Protein AF-A0A0D2XSQ9-F1 (afdb_monomer)

Structure (mmCIF, N/CA/C/O backbone):
data_AF-A0A0D2XSQ9-F1
#
_entry.id   AF-A0A0D2XSQ9-F1
#
loop_
_atom_site.group_PDB
_atom_site.id
_atom_site.type_symbol
_atom_site.label_atom_id
_atom_site.label_alt_id
_atom_site.label_comp_id
_atom_site.label_asym_id
_atom_site.label_entity_id
_atom_site.label_seq_id
_atom_site.pdbx_PDB_ins_code
_atom_site.Cartn_x
_atom_site.Cartn_y
_atom_site.Cartn_z
_atom_site.occupancy
_atom_site.B_iso_or_equiv
_atom_site.auth_seq_id
_atom_site.auth_comp_id
_atom_site.auth_asym_id
_atom_site.auth_atom_id
_atom_site.pdbx_PDB_model_num
ATOM 1 N N . MET A 1 1 ? 11.747 -0.611 1.852 1.00 57.81 1 MET A N 1
ATOM 2 C CA . MET A 1 1 ? 10.444 0.061 1.636 1.00 57.81 1 MET A CA 1
ATOM 3 C C . MET A 1 1 ? 9.277 -0.931 1.723 1.00 57.81 1 MET A C 1
ATOM 5 O O . MET A 1 1 ? 8.171 -0.534 2.063 1.00 57.81 1 MET A O 1
ATOM 9 N N . ASP A 1 2 ? 9.537 -2.228 1.535 1.00 74.62 2 ASP A N 1
ATOM 10 C CA . ASP A 1 2 ? 8.514 -3.286 1.469 1.00 74.62 2 ASP A CA 1
ATOM 11 C C . ASP A 1 2 ? 7.768 -3.564 2.779 1.00 74.62 2 ASP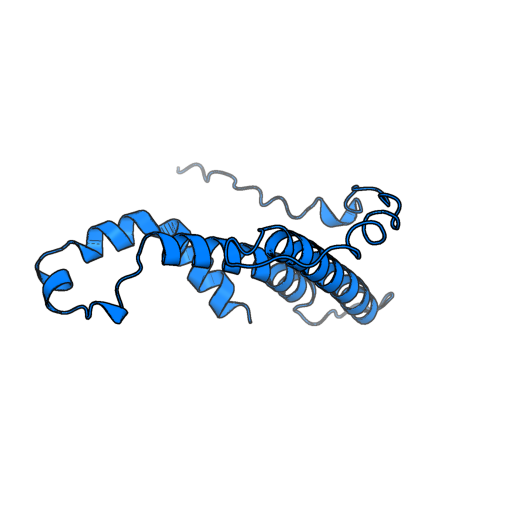 A C 1
ATOM 13 O O . ASP A 1 2 ? 6.609 -3.967 2.751 1.00 74.62 2 ASP A O 1
ATOM 17 N N . SER A 1 3 ? 8.400 -3.310 3.932 1.00 85.56 3 SER A N 1
ATOM 18 C CA . SER A 1 3 ? 7.796 -3.578 5.245 1.00 85.56 3 SER A CA 1
ATOM 19 C C . SER A 1 3 ? 6.464 -2.843 5.434 1.00 85.56 3 SER A C 1
ATOM 21 O O . SER A 1 3 ? 5.479 -3.453 5.838 1.00 85.56 3 SER A O 1
ATOM 23 N N . THR A 1 4 ? 6.389 -1.560 5.064 1.00 94.38 4 THR A N 1
ATOM 24 C CA . THR A 1 4 ? 5.173 -0.751 5.238 1.00 94.38 4 THR A CA 1
ATOM 25 C C . THR A 1 4 ? 4.035 -1.232 4.340 1.00 94.38 4 THR A C 1
ATOM 27 O O . THR A 1 4 ? 2.923 -1.424 4.824 1.00 94.38 4 THR A O 1
ATOM 30 N N . TYR A 1 5 ? 4.304 -1.494 3.056 1.00 95.56 5 TYR A N 1
ATOM 31 C CA . TYR A 1 5 ? 3.296 -2.025 2.133 1.00 95.56 5 TYR A CA 1
ATOM 32 C C . TYR A 1 5 ? 2.746 -3.376 2.613 1.00 95.56 5 TYR A C 1
ATOM 34 O O . TYR A 1 5 ? 1.529 -3.582 2.642 1.00 95.56 5 TYR A O 1
ATOM 42 N N . LEU A 1 6 ? 3.630 -4.286 3.033 1.00 96.00 6 LEU A N 1
ATOM 43 C CA . LEU A 1 6 ? 3.244 -5.611 3.519 1.00 96.00 6 LEU A CA 1
ATOM 44 C C . LEU A 1 6 ? 2.486 -5.539 4.848 1.00 96.00 6 LEU A C 1
ATOM 46 O O . LEU A 1 6 ? 1.493 -6.247 5.022 1.00 96.00 6 LEU A O 1
ATOM 50 N N . MET A 1 7 ? 2.913 -4.666 5.762 1.00 97.12 7 MET A N 1
ATOM 51 C CA . MET A 1 7 ? 2.232 -4.412 7.031 1.00 97.12 7 MET A CA 1
ATOM 52 C C . MET A 1 7 ? 0.798 -3.934 6.793 1.00 97.12 7 MET A C 1
ATOM 54 O O . MET A 1 7 ? -0.134 -4.527 7.332 1.00 97.12 7 MET A O 1
ATOM 58 N N . ILE A 1 8 ? 0.613 -2.918 5.945 1.00 97.12 8 ILE A N 1
ATOM 59 C CA . ILE A 1 8 ? -0.708 -2.361 5.623 1.00 97.12 8 ILE A CA 1
ATOM 60 C C . ILE A 1 8 ? -1.570 -3.397 4.895 1.00 97.12 8 ILE A C 1
ATOM 62 O O . ILE A 1 8 ? -2.720 -3.616 5.270 1.00 97.12 8 ILE A O 1
ATOM 66 N N . SER A 1 9 ? -1.015 -4.093 3.899 1.00 97.06 9 SER A N 1
ATOM 67 C CA . SER A 1 9 ? -1.735 -5.138 3.158 1.00 97.06 9 SER A CA 1
ATOM 68 C C . SER A 1 9 ? -2.245 -6.237 4.090 1.00 97.06 9 SER A C 1
ATOM 70 O O . SER A 1 9 ? -3.405 -6.640 4.013 1.00 97.06 9 SER A O 1
ATOM 72 N N . ARG A 1 10 ? -1.401 -6.683 5.027 1.00 97.44 10 ARG A N 1
ATOM 73 C CA . ARG A 1 10 ? -1.780 -7.675 6.035 1.00 97.44 10 ARG A CA 1
ATOM 74 C C . ARG A 1 10 ? -2.815 -7.127 7.017 1.00 97.44 10 ARG A C 1
ATOM 76 O O . ARG A 1 10 ? -3.728 -7.865 7.379 1.00 97.44 10 ARG A O 1
ATOM 83 N N . ALA A 1 11 ? -2.687 -5.870 7.438 1.00 96.75 11 ALA A N 1
ATOM 84 C CA . ALA A 1 11 ? -3.645 -5.226 8.332 1.00 96.75 11 ALA A CA 1
ATOM 85 C C . ALA A 1 11 ? -5.040 -5.129 7.696 1.00 96.75 11 ALA A C 1
ATOM 87 O O . ALA A 1 11 ? -6.020 -5.442 8.361 1.00 96.75 11 ALA A O 1
ATOM 88 N N . LEU A 1 12 ? -5.131 -4.789 6.406 1.00 97.31 12 LEU A N 1
ATOM 89 C CA . LEU A 1 12 ? -6.401 -4.728 5.672 1.00 97.31 12 LEU A CA 1
ATOM 90 C C . LEU A 1 12 ? -7.050 -6.110 5.525 1.00 97.31 12 LEU A C 1
ATOM 92 O O . LEU A 1 12 ? -8.237 -6.260 5.798 1.00 97.31 12 LEU A O 1
ATOM 96 N N . VAL A 1 13 ? -6.270 -7.146 5.188 1.00 97.94 13 VAL A N 1
ATOM 97 C CA . VAL A 1 13 ? -6.770 -8.537 5.154 1.00 97.94 13 VAL A CA 1
ATOM 98 C C . VAL A 1 13 ? -7.302 -8.970 6.524 1.00 97.94 13 VAL A C 1
ATOM 100 O O . VAL A 1 13 ? -8.288 -9.697 6.609 1.00 97.94 13 VAL A O 1
ATOM 103 N N . LYS A 1 14 ? -6.665 -8.509 7.604 1.00 97.50 14 LYS A N 1
ATOM 104 C CA . LYS A 1 14 ? -7.027 -8.834 8.989 1.00 97.50 14 LYS A CA 1
ATOM 105 C C . LYS A 1 14 ? -7.936 -7.806 9.653 1.00 97.50 14 LYS A C 1
ATOM 107 O O . LYS A 1 14 ? -8.145 -7.890 10.857 1.00 97.50 14 LYS A O 1
ATOM 112 N N . GLN A 1 15 ? -8.495 -6.855 8.909 1.00 95.81 15 GLN A N 1
ATOM 113 C CA . GLN A 1 15 ? -9.247 -5.740 9.484 1.00 95.81 15 GLN A CA 1
ATOM 114 C C . GLN A 1 15 ? -10.425 -6.217 10.344 1.00 95.81 15 GLN A C 1
ATOM 116 O O . GLN A 1 15 ? -10.662 -5.662 11.415 1.00 95.81 15 GLN A O 1
ATOM 121 N N . GLY A 1 16 ? -11.138 -7.260 9.905 1.00 94.56 16 GLY A N 1
ATOM 122 C CA . GLY A 1 16 ? -12.222 -7.875 10.678 1.00 94.56 16 GLY A CA 1
ATOM 123 C C . GLY A 1 16 ? -11.733 -8.466 12.003 1.00 94.56 16 GLY A C 1
ATOM 124 O O . GLY A 1 16 ? -12.263 -8.117 13.054 1.00 94.56 16 GLY A O 1
ATOM 125 N N . ASP A 1 17 ? -10.677 -9.284 11.953 1.00 95.75 17 ASP A N 1
ATOM 126 C CA . ASP A 1 17 ? -10.057 -9.899 13.136 1.00 95.75 17 ASP A CA 1
ATOM 127 C C . ASP A 1 17 ? -9.556 -8.835 14.126 1.00 95.75 17 ASP A C 1
ATOM 129 O O . ASP A 1 17 ? -9.792 -8.932 15.328 1.00 95.75 17 ASP A O 1
ATOM 133 N N . ILE A 1 18 ? -8.883 -7.797 13.618 1.00 93.62 18 ILE A N 1
ATOM 134 C CA . ILE A 1 18 ? -8.339 -6.697 14.424 1.00 93.62 18 ILE A CA 1
ATOM 135 C C . ILE A 1 18 ? -9.480 -5.941 15.104 1.00 93.62 18 ILE A C 1
ATOM 137 O O . ILE A 1 18 ? -9.432 -5.719 16.309 1.00 93.62 18 ILE A O 1
ATOM 141 N N . ARG A 1 19 ? -10.540 -5.591 14.368 1.00 91.44 19 ARG A N 1
ATOM 142 C CA . ARG A 1 19 ? -11.707 -4.907 14.944 1.00 91.44 19 ARG A CA 1
ATOM 143 C C . ARG A 1 19 ? -12.404 -5.754 16.007 1.00 91.44 19 ARG A C 1
ATOM 145 O O . ARG A 1 19 ? -12.772 -5.216 17.044 1.00 91.44 19 ARG A O 1
ATOM 152 N N . ALA A 1 20 ? -12.547 -7.058 15.776 1.00 91.75 20 ALA A N 1
ATOM 153 C CA . ALA A 1 20 ? -13.128 -7.977 16.752 1.00 91.75 20 ALA A CA 1
ATOM 154 C C . ALA A 1 20 ? -12.266 -8.104 18.021 1.00 91.75 20 ALA A C 1
ATOM 156 O O . ALA A 1 20 ? -12.801 -8.193 19.122 1.00 91.75 20 ALA A O 1
ATOM 157 N N . PHE A 1 21 ? -10.939 -8.075 17.885 1.00 91.44 21 PHE A N 1
ATOM 158 C CA . PHE A 1 21 ? -10.021 -8.092 19.023 1.00 91.44 21 PHE A CA 1
ATOM 159 C C . PHE A 1 21 ? -10.073 -6.793 19.842 1.00 91.44 21 PHE A C 1
ATOM 161 O O . PHE A 1 21 ? -10.056 -6.838 21.070 1.00 91.44 21 PHE A O 1
ATOM 168 N N . LEU A 1 22 ? -10.175 -5.640 19.177 1.00 88.50 22 LEU A N 1
ATOM 169 C CA . LEU A 1 22 ? -10.172 -4.326 19.828 1.00 88.50 22 LEU A CA 1
ATOM 170 C C . LEU A 1 22 ? -11.407 -4.059 20.701 1.00 88.50 22 LEU A C 1
ATOM 172 O O . LEU A 1 22 ? -11.300 -3.326 21.677 1.00 88.50 22 LEU A O 1
ATOM 176 N N . VAL A 1 23 ? -12.553 -4.671 20.386 1.00 87.44 23 VAL A N 1
ATOM 177 C CA . VAL A 1 23 ? -13.779 -4.566 21.204 1.00 87.44 23 VAL A CA 1
ATOM 178 C C . VAL A 1 23 ? -13.791 -5.522 22.402 1.00 87.44 23 VAL A C 1
ATOM 180 O O . VAL A 1 23 ? -14.774 -5.583 23.138 1.00 87.44 23 VAL A O 1
ATOM 183 N N . HIS A 1 24 ? -12.732 -6.314 22.603 1.00 89.06 24 HIS A N 1
ATOM 184 C CA . HIS A 1 24 ? -12.647 -7.191 23.764 1.00 89.06 24 HIS A CA 1
ATOM 185 C C . HIS A 1 24 ? -12.485 -6.345 25.045 1.00 89.06 24 HIS A C 1
ATOM 187 O O . HIS A 1 24 ? -11.588 -5.500 25.085 1.00 89.06 24 HIS A O 1
ATOM 193 N N . PRO A 1 25 ? -13.258 -6.590 26.125 1.00 84.19 25 PRO A N 1
ATOM 194 C CA . PRO A 1 25 ? -13.276 -5.729 27.318 1.00 84.19 25 PRO A CA 1
ATOM 195 C C . PRO A 1 25 ? -11.925 -5.575 28.021 1.00 84.19 25 PRO A C 1
ATOM 197 O O . PRO A 1 25 ? -11.699 -4.615 28.757 1.00 84.19 25 PRO A O 1
ATOM 200 N N . GLU A 1 26 ? -11.040 -6.556 27.848 1.00 84.50 26 GLU A N 1
ATOM 201 C CA . GLU A 1 26 ? -9.678 -6.501 28.375 1.00 84.50 26 GLU A CA 1
ATOM 202 C C . GLU A 1 26 ? -8.781 -5.588 27.547 1.00 84.50 26 GLU A C 1
ATOM 204 O O . GLU A 1 26 ? -7.900 -4.976 28.118 1.00 84.50 26 GLU A O 1
ATOM 209 N N . VAL A 1 27 ? -8.999 -5.468 26.237 1.00 82.31 27 VAL A N 1
ATOM 210 C CA . VAL A 1 27 ? -8.169 -4.667 25.323 1.00 82.31 27 VAL A CA 1
ATOM 211 C C . VAL A 1 27 ? -8.657 -3.221 25.281 1.00 82.31 27 VAL A C 1
ATOM 213 O O . VAL A 1 27 ? -7.850 -2.296 25.363 1.00 82.31 27 VAL A O 1
ATOM 216 N N . GLU A 1 28 ? -9.976 -3.029 25.240 1.00 78.38 28 GLU A N 1
ATOM 217 C CA . GLU A 1 28 ? -10.630 -1.716 25.180 1.00 78.38 28 GLU A CA 1
ATOM 218 C C . GLU A 1 28 ? -10.211 -0.796 26.339 1.00 78.38 28 GLU A C 1
ATOM 220 O O . GLU A 1 28 ? -10.051 0.406 26.161 1.00 78.38 28 GLU A O 1
ATOM 225 N N . LYS A 1 29 ? -9.960 -1.360 27.527 1.00 81.69 29 LYS A N 1
ATOM 226 C CA . LYS A 1 29 ? -9.577 -0.593 28.724 1.00 81.69 29 LYS A CA 1
ATOM 227 C C . LYS A 1 29 ? -8.140 -0.071 28.714 1.00 81.69 29 LYS A C 1
ATOM 229 O O . LYS A 1 29 ? -7.840 0.832 29.491 1.00 81.69 29 LYS A O 1
ATOM 234 N N . TRP A 1 30 ? -7.255 -0.647 27.901 1.00 84.25 30 TRP A N 1
ATOM 235 C CA . TRP A 1 30 ? -5.829 -0.296 27.896 1.00 84.25 30 TRP A CA 1
ATOM 236 C C . TRP A 1 30 ? -5.397 0.487 26.664 1.00 84.25 30 TRP A C 1
ATOM 238 O O . TRP A 1 30 ? -4.294 1.029 26.673 1.00 84.25 30 TRP A O 1
ATOM 248 N N . LEU A 1 31 ? -6.223 0.540 25.616 1.00 85.69 31 LEU A N 1
ATOM 249 C CA . LEU A 1 31 ? -5.852 1.201 24.374 1.00 85.69 31 LEU A CA 1
ATOM 250 C C . LEU A 1 31 ? -6.208 2.697 24.423 1.00 85.69 31 LEU A C 1
ATOM 252 O O . LEU A 1 31 ? -7.384 3.036 24.565 1.00 85.69 31 LEU A O 1
ATOM 256 N N . PRO A 1 32 ? -5.228 3.607 24.288 1.00 89.00 32 PRO A N 1
ATOM 257 C CA . PRO A 1 32 ? -5.502 5.031 24.148 1.00 89.00 32 PRO A CA 1
ATOM 258 C C . PRO A 1 32 ? -6.346 5.321 22.904 1.00 89.00 32 PRO A C 1
ATOM 260 O O . PRO A 1 32 ? -6.172 4.689 21.865 1.00 89.00 32 PRO A O 1
ATOM 263 N N . GLU A 1 33 ? -7.202 6.345 22.967 1.00 86.06 33 GLU A N 1
ATOM 264 C CA . GLU A 1 33 ? -8.046 6.725 21.821 1.00 86.06 33 GLU A CA 1
ATOM 265 C C . GLU A 1 33 ? -7.214 7.072 20.571 1.00 86.06 33 GLU A C 1
ATOM 267 O O . GLU A 1 33 ? -7.624 6.776 19.453 1.00 86.06 33 GLU A O 1
ATOM 272 N N . ALA A 1 34 ? -6.022 7.651 20.751 1.00 87.25 34 ALA A N 1
ATOM 273 C CA . ALA A 1 34 ? -5.116 7.994 19.653 1.00 87.25 34 ALA A CA 1
ATOM 274 C C . ALA A 1 34 ? -4.607 6.770 18.866 1.00 87.25 34 ALA A C 1
ATOM 276 O O . ALA A 1 34 ? -4.251 6.906 17.699 1.00 87.25 34 ALA A O 1
ATOM 277 N N . ASP A 1 35 ? -4.603 5.588 19.486 1.00 87.38 35 ASP A N 1
ATOM 278 C CA . ASP A 1 35 ? -4.158 4.337 18.867 1.00 87.38 35 ASP A CA 1
ATOM 279 C C . ASP A 1 35 ? -5.329 3.555 18.235 1.00 87.38 35 ASP A C 1
ATOM 281 O O . ASP A 1 35 ? -5.136 2.497 17.625 1.00 87.38 35 ASP A O 1
ATOM 285 N N . MET A 1 36 ? -6.561 4.066 18.353 1.00 87.56 36 MET A N 1
ATOM 286 C CA . MET A 1 36 ? -7.742 3.467 17.740 1.00 87.56 36 MET A CA 1
ATOM 287 C C . MET A 1 36 ? -7.909 3.924 16.290 1.00 87.56 36 MET A C 1
ATOM 289 O O . MET A 1 36 ? -8.297 5.057 16.021 1.00 87.56 36 MET A O 1
ATOM 293 N N . LEU A 1 37 ? -7.723 2.996 15.349 1.00 90.81 37 LEU A N 1
ATOM 294 C CA . LEU A 1 37 ? -7.999 3.233 13.930 1.00 90.81 37 LEU A CA 1
ATOM 295 C C . LEU A 1 37 ? -9.507 3.385 13.671 1.00 90.81 37 LEU A C 1
ATOM 297 O O . LEU A 1 37 ? -10.267 2.404 13.707 1.00 90.81 37 LEU A O 1
ATOM 301 N N . LYS A 1 38 ? -9.925 4.609 13.349 1.00 90.62 38 LYS A N 1
ATOM 302 C CA . LYS A 1 38 ? -11.290 4.991 12.971 1.00 90.62 38 LYS A CA 1
ATOM 303 C C . LYS A 1 38 ? -11.579 4.613 11.517 1.00 90.62 38 LYS A C 1
ATOM 305 O O . LYS A 1 38 ? -10.707 4.190 10.761 1.00 90.62 38 LYS A O 1
ATOM 310 N N . GLY A 1 39 ? -12.848 4.715 11.117 1.00 91.38 39 GLY A N 1
ATOM 311 C CA . GLY A 1 39 ? -13.298 4.331 9.773 1.00 91.38 39 GLY A CA 1
ATOM 312 C C . GLY A 1 39 ? -12.492 4.990 8.650 1.00 91.38 39 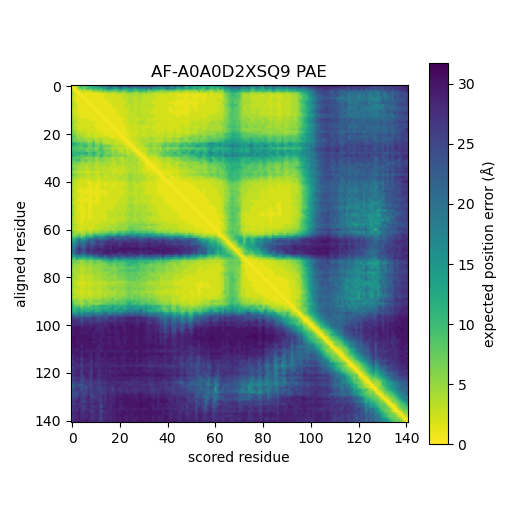GLY A C 1
ATOM 313 O O . GLY A 1 39 ? -12.112 4.302 7.703 1.00 91.38 39 GLY A O 1
ATOM 314 N N . ASP A 1 40 ? -12.187 6.277 8.803 1.00 94.12 40 ASP A N 1
ATOM 315 C CA . ASP A 1 40 ? -11.402 7.042 7.834 1.00 94.12 40 ASP A CA 1
ATOM 316 C C . ASP A 1 40 ? -9.927 6.635 7.829 1.00 94.12 40 ASP A C 1
ATOM 318 O O . ASP A 1 40 ? -9.346 6.521 6.755 1.00 94.12 40 ASP A O 1
ATOM 322 N N . ASP A 1 41 ? -9.350 6.269 8.978 1.00 94.56 41 ASP A N 1
ATOM 323 C CA . ASP A 1 41 ? -7.975 5.756 9.042 1.00 94.56 41 ASP A CA 1
ATOM 324 C C . ASP A 1 41 ? -7.832 4.455 8.243 1.00 94.56 41 ASP A C 1
ATOM 326 O O . ASP A 1 41 ? -6.871 4.265 7.501 1.00 94.56 41 ASP A O 1
ATOM 330 N N . TRP A 1 42 ? -8.826 3.563 8.318 1.00 95.81 42 TRP A N 1
ATOM 331 C CA . TRP A 1 42 ? -8.842 2.337 7.511 1.00 95.81 42 TRP A CA 1
ATOM 332 C C . TRP A 1 42 ? -8.951 2.617 6.008 1.00 95.81 42 TRP A C 1
ATOM 334 O O . TRP A 1 42 ? -8.345 1.898 5.209 1.00 95.81 42 TRP A O 1
ATOM 344 N N . ARG A 1 43 ? -9.708 3.649 5.617 1.00 95.44 43 ARG A N 1
ATOM 345 C CA . ARG A 1 43 ? -9.799 4.091 4.215 1.00 95.44 43 ARG A CA 1
ATOM 346 C C . ARG A 1 43 ? -8.472 4.683 3.750 1.00 95.44 43 ARG A C 1
ATOM 348 O O . ARG A 1 43 ? -7.962 4.265 2.715 1.00 95.44 43 ARG A O 1
ATOM 355 N N . LEU A 1 44 ? -7.865 5.546 4.562 1.00 95.00 44 LEU A N 1
ATOM 356 C CA . LEU A 1 44 ? -6.558 6.136 4.296 1.00 95.00 44 LEU A CA 1
ATOM 357 C C . LEU A 1 44 ? -5.472 5.061 4.151 1.00 95.00 44 LEU A C 1
ATOM 359 O O . LEU A 1 44 ? -4.668 5.114 3.224 1.00 95.00 44 LEU A O 1
ATOM 363 N N . LEU A 1 45 ? -5.469 4.032 5.003 1.00 96.62 45 LEU A N 1
ATOM 364 C CA . LEU A 1 45 ? -4.557 2.891 4.868 1.00 96.62 45 LEU A CA 1
ATOM 365 C C . LEU A 1 45 ? -4.747 2.146 3.537 1.00 96.62 45 LEU A C 1
ATOM 367 O O . LEU A 1 45 ? -3.761 1.745 2.913 1.00 96.62 45 LEU A O 1
ATOM 371 N N . ALA A 1 46 ? -5.987 1.980 3.069 1.00 96.19 46 ALA A N 1
ATOM 372 C CA . ALA A 1 46 ? -6.259 1.396 1.757 1.00 96.19 46 ALA A CA 1
ATOM 373 C C . ALA A 1 46 ? -5.741 2.285 0.613 1.00 96.19 46 ALA A C 1
ATOM 375 O O . ALA A 1 46 ? -5.126 1.776 -0.325 1.00 96.19 46 ALA A O 1
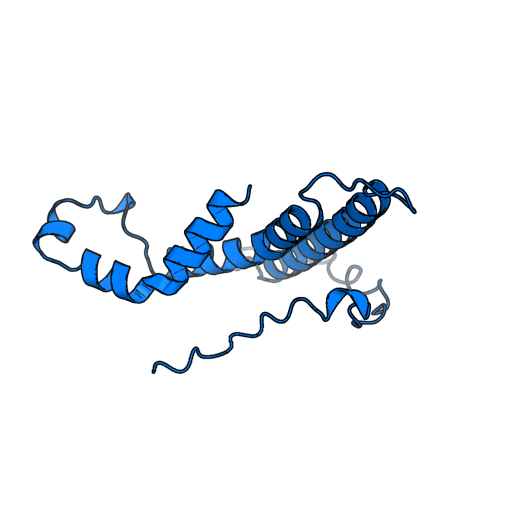ATOM 376 N N . GLU A 1 47 ? -5.905 3.603 0.709 1.00 95.12 47 GLU A N 1
ATOM 377 C CA . GLU A 1 47 ? -5.364 4.552 -0.270 1.00 95.12 47 GLU A CA 1
ATOM 378 C C . GLU A 1 47 ? -3.832 4.529 -0.309 1.00 95.12 47 GLU A C 1
ATOM 380 O O . GLU A 1 47 ? -3.241 4.408 -1.387 1.00 95.12 47 GLU A O 1
ATOM 385 N N . ILE A 1 48 ? -3.187 4.550 0.862 1.00 94.81 48 ILE A N 1
ATOM 386 C CA . ILE A 1 48 ? -1.730 4.444 0.998 1.00 94.81 48 ILE A CA 1
ATOM 387 C C . ILE A 1 48 ? -1.231 3.126 0.402 1.00 94.81 48 ILE A C 1
ATOM 389 O O . ILE A 1 48 ? -0.234 3.132 -0.324 1.00 94.81 48 ILE A O 1
ATOM 393 N N . LYS A 1 49 ? -1.923 1.998 0.635 1.00 95.25 49 LYS A N 1
ATOM 394 C CA . LYS A 1 49 ? -1.568 0.718 -0.005 1.00 95.25 49 LYS A CA 1
ATOM 395 C C . LYS A 1 49 ? -1.513 0.871 -1.522 1.00 95.25 49 LYS A C 1
ATOM 397 O O . LYS A 1 49 ? -0.547 0.421 -2.131 1.00 95.25 49 LYS A O 1
ATOM 402 N N . LEU A 1 50 ? 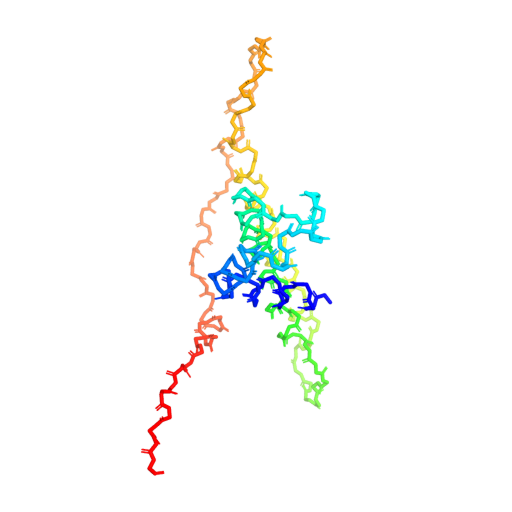-2.521 1.495 -2.125 1.00 93.88 50 LEU A N 1
ATOM 403 C CA . LEU A 1 50 ? -2.592 1.643 -3.576 1.00 93.88 50 LEU A CA 1
ATOM 404 C C . LEU A 1 50 ? -1.537 2.629 -4.127 1.00 93.88 50 LEU A C 1
ATOM 406 O O . LEU A 1 50 ? -1.102 2.489 -5.271 1.00 93.88 50 LEU A O 1
ATOM 410 N N . ILE A 1 51 ? -1.100 3.616 -3.335 1.00 94.62 51 ILE A N 1
ATOM 411 C CA . ILE A 1 51 ? 0.059 4.462 -3.679 1.00 94.62 51 ILE A CA 1
ATOM 412 C C . ILE A 1 51 ? 1.336 3.617 -3.702 1.00 94.62 51 ILE A C 1
ATOM 414 O O . ILE A 1 51 ? 2.124 3.725 -4.639 1.00 94.62 51 ILE A O 1
ATOM 418 N N . LEU A 1 52 ? 1.530 2.773 -2.687 1.00 95.50 52 LEU A N 1
ATOM 419 C CA . LEU A 1 52 ? 2.757 1.999 -2.483 1.00 95.50 52 LEU A CA 1
ATOM 420 C C . LEU A 1 52 ? 2.864 0.741 -3.358 1.00 95.50 52 LEU A C 1
ATOM 422 O O . LEU A 1 52 ? 3.970 0.255 -3.582 1.00 95.50 52 LEU A O 1
ATOM 426 N N . GLU A 1 53 ? 1.752 0.204 -3.853 1.00 94.81 53 GLU A N 1
ATOM 427 C CA . GLU A 1 53 ? 1.708 -1.040 -4.632 1.00 94.81 53 GLU A CA 1
ATOM 428 C C . GLU A 1 53 ? 2.671 -1.069 -5.835 1.00 94.81 53 GLU A C 1
ATOM 430 O O . GLU A 1 53 ? 3.483 -1.996 -5.905 1.00 94.81 53 GLU A O 1
ATOM 435 N N . PRO A 1 54 ? 2.705 -0.072 -6.742 1.00 94.94 54 PRO A N 1
ATOM 436 C CA . PRO A 1 54 ? 3.661 -0.102 -7.848 1.00 94.94 54 PRO A CA 1
ATOM 437 C C . PRO A 1 54 ? 5.118 0.033 -7.390 1.00 94.94 54 PRO A C 1
ATOM 439 O O . PRO A 1 54 ? 5.997 -0.548 -8.023 1.00 94.94 54 PRO A O 1
ATOM 442 N N . PHE A 1 55 ? 5.393 0.715 -6.271 1.00 94.00 55 PHE A N 1
ATOM 443 C CA . PHE A 1 55 ? 6.743 0.786 -5.694 1.00 94.00 55 PHE A CA 1
ATOM 444 C C . PHE A 1 55 ? 7.205 -0.574 -5.181 1.00 94.00 55 PHE A C 1
ATOM 446 O O . PHE A 1 55 ? 8.347 -0.970 -5.421 1.00 94.00 55 PHE A O 1
ATOM 453 N N . TYR A 1 56 ? 6.316 -1.300 -4.503 1.00 93.62 56 TYR A N 1
ATOM 454 C CA . TYR A 1 56 ? 6.591 -2.660 -4.054 1.00 93.62 56 TYR A CA 1
ATOM 455 C C . TYR A 1 56 ? 6.879 -3.578 -5.248 1.00 93.62 56 TYR A C 1
ATOM 457 O O . TYR A 1 56 ? 7.910 -4.249 -5.279 1.00 93.62 56 TYR A O 1
ATOM 465 N N . LEU A 1 57 ? 6.027 -3.549 -6.277 1.00 91.44 57 LEU A N 1
ATOM 466 C CA . LEU A 1 57 ? 6.213 -4.368 -7.478 1.00 91.44 57 LEU A CA 1
ATOM 467 C C . LEU A 1 57 ? 7.517 -4.030 -8.214 1.00 91.44 57 LEU A C 1
ATOM 469 O O . LEU A 1 57 ? 8.256 -4.939 -8.593 1.00 91.44 57 LEU A O 1
ATOM 473 N N . GLN A 1 58 ? 7.847 -2.744 -8.363 1.00 91.19 58 GLN A N 1
ATOM 474 C CA . GLN A 1 58 ? 9.095 -2.314 -8.996 1.00 91.19 58 GLN A CA 1
ATOM 475 C C . GLN A 1 58 ? 10.328 -2.723 -8.174 1.00 91.19 58 GLN A C 1
ATOM 477 O O . GLN A 1 58 ? 11.344 -3.130 -8.744 1.00 91.19 58 GLN A O 1
ATOM 482 N N . THR A 1 59 ? 10.238 -2.678 -6.843 1.00 89.88 59 THR A N 1
ATOM 483 C CA . THR A 1 59 ? 11.305 -3.142 -5.941 1.00 89.88 59 THR A CA 1
ATOM 484 C C . THR A 1 59 ? 11.520 -4.646 -6.089 1.00 89.88 59 THR A C 1
ATOM 486 O O . THR A 1 59 ? 12.642 -5.085 -6.330 1.00 89.88 59 THR A O 1
ATOM 489 N N . MET A 1 60 ? 10.444 -5.438 -6.055 1.00 87.88 60 MET A N 1
ATOM 490 C CA . MET A 1 60 ? 10.511 -6.894 -6.220 1.00 87.88 60 MET A CA 1
ATOM 491 C C . MET A 1 60 ? 11.023 -7.298 -7.605 1.00 87.88 60 MET A C 1
ATOM 493 O O . MET A 1 60 ? 11.770 -8.265 -7.725 1.00 87.88 60 MET A O 1
ATOM 497 N N . ARG A 1 61 ? 10.661 -6.550 -8.652 1.00 82.75 61 ARG A N 1
ATOM 498 C CA . ARG A 1 61 ? 11.146 -6.777 -10.019 1.00 82.75 61 ARG A CA 1
ATOM 499 C C . ARG A 1 61 ? 12.642 -6.503 -10.158 1.00 82.75 61 ARG A C 1
ATOM 501 O O . ARG A 1 61 ? 13.321 -7.194 -10.906 1.00 82.75 61 ARG A O 1
ATOM 508 N N . THR A 1 62 ? 13.152 -5.499 -9.449 1.00 84.38 62 THR A N 1
ATOM 509 C CA . THR A 1 62 ? 14.557 -5.076 -9.551 1.00 84.38 62 THR A CA 1
ATOM 510 C C . THR A 1 62 ? 15.462 -5.709 -8.497 1.00 84.38 62 THR A C 1
ATOM 512 O O . THR A 1 62 ? 16.669 -5.474 -8.529 1.00 84.38 62 THR A O 1
ATOM 515 N N . GLN A 1 63 ? 14.938 -6.556 -7.604 1.00 81.00 63 GLN A N 1
ATOM 516 C CA . GLN A 1 63 ? 15.733 -7.266 -6.596 1.00 81.00 63 GLN A CA 1
ATOM 517 C C . GLN A 1 63 ? 16.535 -8.444 -7.191 1.00 81.00 63 GLN A C 1
ATOM 519 O O . GLN A 1 63 ? 16.167 -9.017 -8.210 1.00 81.00 63 GLN A O 1
ATOM 524 N N . GLY A 1 64 ? 17.647 -8.824 -6.548 1.00 72.19 64 GLY A N 1
ATOM 525 C CA . GLY A 1 64 ? 18.518 -9.943 -6.963 1.00 72.19 64 GLY A CA 1
ATOM 526 C C . GLY A 1 64 ? 19.880 -9.498 -7.510 1.00 72.19 64 GLY A C 1
ATOM 527 O O . GLY A 1 64 ? 20.185 -8.309 -7.492 1.00 72.19 64 GLY A O 1
ATOM 528 N N . TRP A 1 65 ? 20.723 -10.430 -7.961 1.00 63.03 65 TRP A N 1
ATOM 529 C CA . TRP A 1 65 ? 21.960 -10.186 -8.725 1.00 63.03 65 TRP A CA 1
ATOM 530 C C . TRP A 1 65 ? 21.888 -11.075 -9.973 1.00 63.03 65 TRP A C 1
ATOM 532 O O . TRP A 1 65 ? 21.963 -12.294 -9.861 1.00 63.03 65 TRP A O 1
ATOM 542 N N . GLY A 1 66 ? 21.661 -10.491 -11.152 1.00 58.22 66 GLY A N 1
ATOM 543 C CA . GLY A 1 66 ? 21.636 -11.246 -12.408 1.00 58.22 66 GLY A CA 1
ATOM 544 C C . GLY A 1 66 ? 23.057 -11.592 -12.852 1.00 58.22 66 GLY A C 1
ATOM 545 O O . GLY A 1 66 ? 23.866 -10.687 -13.033 1.00 58.22 66 GLY A O 1
ATOM 546 N N . SER A 1 67 ? 23.353 -12.884 -13.020 1.00 56.50 67 SER A N 1
ATOM 547 C CA . SER A 1 67 ? 24.644 -13.378 -13.532 1.00 56.50 67 SER A CA 1
ATOM 548 C C . SER A 1 67 ? 24.783 -13.256 -15.056 1.00 56.50 67 SER A C 1
ATOM 550 O O . SER A 1 67 ? 25.871 -13.474 -15.582 1.00 56.50 67 SER A O 1
ATOM 552 N N . GLU A 1 68 ? 23.712 -12.929 -15.780 1.00 59.28 68 GLU A N 1
ATOM 553 C CA . GLU A 1 68 ? 23.712 -12.898 -17.243 1.00 59.28 68 GLU A CA 1
ATOM 554 C C . GLU A 1 68 ? 23.448 -11.482 -17.757 1.00 59.28 68 GLU A C 1
ATOM 556 O O . GLU A 1 68 ? 22.420 -10.860 -17.488 1.00 59.28 68 GLU A O 1
ATOM 561 N N . GLY A 1 69 ? 24.447 -10.947 -18.458 1.00 64.00 69 GLY A N 1
ATOM 562 C CA . GLY A 1 69 ? 24.421 -9.626 -19.063 1.00 64.00 69 GLY A CA 1
ATOM 563 C C . GLY A 1 69 ? 23.680 -9.624 -20.397 1.00 64.00 69 GLY A C 1
ATOM 564 O O . GLY A 1 69 ? 24.030 -10.357 -21.315 1.00 64.00 69 GLY A O 1
ATOM 565 N N . GLY A 1 70 ? 22.701 -8.729 -20.518 1.00 60.62 70 GLY A N 1
ATOM 566 C CA . GLY A 1 70 ? 22.071 -8.348 -21.782 1.00 60.62 70 GLY A CA 1
ATOM 567 C C . GLY A 1 70 ? 21.087 -7.196 -21.574 1.00 60.62 70 GLY A C 1
ATOM 568 O O . GLY A 1 70 ? 20.151 -7.327 -20.795 1.00 60.62 70 GLY A O 1
ATOM 569 N N . ASN A 1 71 ? 21.342 -6.044 -22.207 1.00 57.81 71 ASN A N 1
ATOM 570 C CA . ASN A 1 71 ? 20.612 -4.757 -22.140 1.00 57.81 71 ASN A CA 1
ATOM 571 C C . ASN A 1 71 ? 20.382 -4.120 -20.747 1.00 57.81 71 ASN A C 1
ATOM 573 O O . ASN A 1 71 ? 19.990 -2.963 -20.679 1.00 57.81 71 ASN A O 1
ATOM 577 N N . GLY A 1 72 ? 20.763 -4.799 -19.662 1.00 68.25 72 GLY A N 1
ATOM 578 C CA . GLY A 1 72 ? 21.113 -4.232 -18.357 1.00 68.25 72 GLY A CA 1
ATOM 579 C C . GLY A 1 72 ? 19.936 -3.917 -17.429 1.00 68.25 72 GLY A C 1
ATOM 580 O O . GLY A 1 72 ? 18.971 -3.267 -17.806 1.00 68.25 72 GLY A O 1
ATOM 581 N N . ARG A 1 73 ? 20.083 -4.277 -16.148 1.00 71.06 73 ARG A N 1
ATOM 582 C CA . ARG A 1 73 ? 19.170 -3.915 -15.039 1.00 71.06 73 ARG A CA 1
ATOM 583 C C . ARG A 1 73 ? 18.898 -2.412 -14.946 1.00 71.06 73 ARG A C 1
ATOM 585 O O . ARG A 1 73 ? 17.871 -1.988 -14.435 1.00 71.06 73 ARG A O 1
ATOM 592 N N . LEU A 1 74 ? 19.822 -1.605 -15.464 1.00 83.19 74 LEU A N 1
ATOM 593 C CA . LEU A 1 74 ? 19.658 -0.165 -15.579 1.00 83.19 74 LEU A CA 1
ATOM 594 C C . LEU A 1 74 ? 18.436 0.209 -16.428 1.00 83.19 74 LEU A C 1
ATOM 596 O O . LEU A 1 74 ? 17.684 1.088 -16.028 1.00 83.19 74 LEU A O 1
ATOM 600 N N . TRP A 1 75 ? 18.188 -0.482 -17.545 1.00 83.81 75 TRP A N 1
ATOM 601 C CA . TRP A 1 75 ? 16.996 -0.245 -18.363 1.00 83.81 75 TRP A CA 1
ATOM 602 C C . TRP A 1 75 ? 15.704 -0.598 -17.620 1.00 83.81 75 TRP A C 1
ATOM 604 O O . TRP A 1 75 ? 14.709 0.109 -17.759 1.00 83.81 75 TRP A O 1
ATOM 614 N N . GLU A 1 76 ? 15.715 -1.651 -16.799 1.00 84.12 76 GLU A N 1
ATOM 615 C CA . GLU A 1 76 ? 14.565 -2.027 -15.963 1.00 84.12 76 GLU A CA 1
ATOM 616 C C . GLU A 1 76 ? 14.284 -0.994 -14.870 1.00 84.12 76 GLU A C 1
ATOM 618 O O . GLU A 1 76 ? 13.125 -0.726 -14.554 1.00 84.12 76 GLU A O 1
ATOM 623 N N . VAL A 1 77 ? 15.341 -0.394 -14.316 1.00 88.56 77 VAL A N 1
ATOM 624 C CA . VAL A 1 77 ? 15.224 0.709 -13.359 1.00 88.56 77 VAL A CA 1
ATOM 625 C C . VAL A 1 77 ? 14.703 1.963 -14.054 1.00 88.56 77 VAL A C 1
ATOM 627 O O . VAL A 1 77 ? 13.746 2.547 -13.564 1.00 88.56 77 VAL A O 1
ATOM 630 N N . MET A 1 78 ? 15.272 2.362 -15.195 1.00 90.38 78 MET A N 1
ATOM 631 C CA . MET A 1 78 ? 14.855 3.573 -15.915 1.00 90.38 78 MET A CA 1
ATOM 632 C C . MET A 1 78 ? 13.389 3.501 -16.352 1.00 90.38 78 MET A C 1
ATOM 634 O O . MET A 1 78 ? 12.610 4.385 -16.005 1.00 90.38 78 MET A O 1
ATOM 638 N N . ALA A 1 79 ? 12.987 2.411 -17.012 1.00 88.62 79 ALA A N 1
ATOM 639 C CA . ALA A 1 79 ? 11.592 2.202 -17.399 1.00 88.62 79 ALA A CA 1
ATOM 640 C C . ALA A 1 79 ? 10.660 2.095 -16.178 1.00 88.62 79 ALA A C 1
ATOM 642 O O . ALA A 1 79 ? 9.519 2.547 -16.211 1.00 88.62 79 ALA A O 1
ATOM 643 N N . GLY A 1 80 ? 11.152 1.512 -15.083 1.00 91.56 80 GLY A N 1
ATOM 644 C CA . GLY A 1 80 ? 10.428 1.454 -13.820 1.00 91.56 80 GLY A CA 1
ATOM 645 C C . GLY A 1 80 ? 10.185 2.820 -13.193 1.00 91.56 80 GLY A C 1
ATOM 646 O O . GLY A 1 80 ? 9.096 3.076 -12.695 1.00 91.56 80 GLY A O 1
ATOM 647 N N . MET A 1 81 ? 11.176 3.710 -13.234 1.00 94.88 81 MET A N 1
ATOM 648 C CA . MET A 1 81 ? 11.026 5.067 -12.712 1.00 94.88 81 MET A CA 1
ATOM 649 C C . MET A 1 81 ? 10.033 5.885 -13.535 1.00 94.88 81 MET A C 1
ATOM 651 O O . MET A 1 81 ? 9.221 6.589 -12.943 1.00 94.88 81 MET A O 1
ATOM 655 N N . GLU A 1 82 ? 10.040 5.755 -14.864 1.00 94.62 82 GLU A N 1
ATOM 656 C CA . GLU A 1 82 ? 9.031 6.389 -15.729 1.00 94.62 82 GLU A CA 1
ATOM 657 C C . GLU A 1 82 ? 7.609 5.954 -15.342 1.00 94.62 82 GLU A C 1
ATOM 659 O O . GLU A 1 82 ? 6.739 6.798 -15.144 1.00 94.62 82 GLU A O 1
ATOM 664 N N . TYR A 1 83 ? 7.403 4.651 -15.133 1.00 94.06 83 TYR A N 1
ATOM 665 C CA . TYR A 1 83 ? 6.122 4.100 -14.685 1.00 94.06 83 TYR A CA 1
ATOM 666 C C . TYR A 1 83 ? 5.699 4.602 -13.293 1.00 94.06 83 TYR A C 1
ATOM 668 O O . TYR A 1 83 ? 4.541 4.958 -13.077 1.00 94.06 83 TYR A O 1
ATOM 676 N N . LEU A 1 84 ? 6.628 4.646 -12.332 1.00 96.00 84 LEU A N 1
ATOM 677 C CA . LEU A 1 84 ? 6.334 5.128 -10.979 1.00 96.00 84 LEU A CA 1
ATOM 678 C C . LEU A 1 84 ? 5.952 6.611 -10.967 1.00 96.00 84 LEU A C 1
ATOM 680 O O . LEU A 1 84 ? 5.061 7.003 -10.213 1.00 96.00 84 LEU A O 1
ATOM 684 N N . LEU A 1 85 ? 6.619 7.424 -11.787 1.00 95.62 85 LEU A N 1
ATOM 685 C CA . LEU A 1 85 ? 6.310 8.845 -11.924 1.00 95.62 85 LEU A CA 1
ATOM 686 C C . LEU A 1 85 ? 4.922 9.053 -12.531 1.00 95.62 85 LEU A C 1
ATOM 688 O O . LEU A 1 85 ? 4.135 9.800 -11.956 1.00 95.62 85 LEU A O 1
ATOM 692 N N . GLU A 1 86 ? 4.596 8.343 -13.612 1.00 94.62 86 GLU A N 1
ATOM 693 C CA . GLU A 1 86 ? 3.267 8.395 -14.235 1.00 94.62 86 GLU A CA 1
ATOM 694 C C . GLU A 1 86 ? 2.159 8.041 -13.228 1.00 94.62 86 GLU A C 1
ATOM 696 O O . GLU A 1 86 ? 1.194 8.787 -13.073 1.00 94.62 86 GLU A O 1
ATOM 701 N N . HIS A 1 87 ? 2.344 6.978 -12.436 1.00 93.56 87 HIS A N 1
ATOM 702 C CA . HIS A 1 87 ? 1.383 6.602 -11.390 1.00 93.56 87 HIS A CA 1
ATOM 703 C C . HIS A 1 87 ? 1.205 7.678 -10.310 1.00 93.56 87 HIS A C 1
ATOM 705 O O . HIS A 1 87 ? 0.089 7.902 -9.831 1.00 93.56 87 HIS A O 1
ATOM 711 N N . LEU A 1 88 ? 2.286 8.337 -9.883 1.00 93.94 88 LEU A N 1
ATOM 712 C CA . LEU A 1 88 ? 2.198 9.419 -8.898 1.00 93.94 88 LEU A CA 1
ATOM 713 C C . LEU A 1 88 ? 1.507 10.663 -9.469 1.00 93.94 88 LEU A C 1
ATOM 715 O O . LEU A 1 88 ? 0.732 11.304 -8.755 1.00 93.94 88 LEU A O 1
ATOM 719 N N . GLU A 1 89 ? 1.772 11.002 -10.729 1.00 93.50 89 GLU A N 1
ATOM 720 C CA . GLU A 1 89 ? 1.131 12.120 -11.428 1.00 93.50 89 GLU A CA 1
ATOM 721 C C . GLU A 1 89 ? -0.376 11.892 -11.578 1.00 93.50 89 GLU A C 1
ATOM 723 O O . GLU A 1 89 ? -1.165 12.766 -11.202 1.00 93.50 89 GLU A O 1
ATOM 728 N N . ASP A 1 90 ? -0.778 10.697 -12.013 1.00 91.12 90 ASP A N 1
ATOM 729 C CA . ASP A 1 90 ? -2.184 10.301 -12.104 1.00 91.12 90 ASP A CA 1
ATOM 730 C C . ASP A 1 90 ? -2.871 10.424 -10.743 1.00 91.12 90 ASP A C 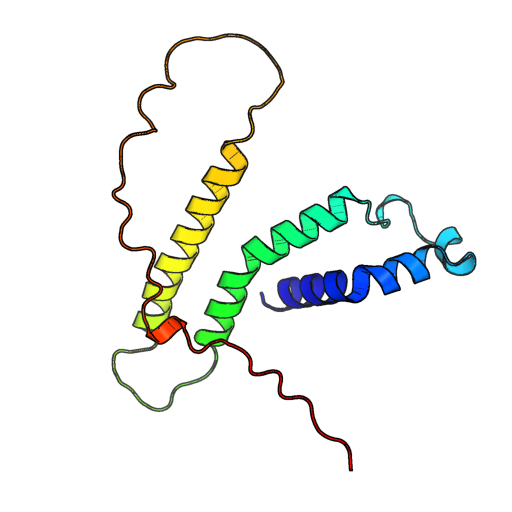1
ATOM 732 O O . ASP A 1 90 ? -3.917 11.064 -10.612 1.00 91.12 90 ASP A O 1
ATOM 736 N N . ARG A 1 91 ? -2.256 9.890 -9.683 1.00 87.69 91 ARG A N 1
ATOM 737 C CA . ARG A 1 91 ? -2.803 10.004 -8.323 1.00 87.69 91 ARG A CA 1
ATOM 738 C C . ARG A 1 91 ? -2.921 11.436 -7.838 1.00 87.69 91 ARG A C 1
ATOM 740 O O . ARG A 1 91 ? -3.926 11.778 -7.216 1.00 87.69 91 ARG A O 1
ATOM 747 N N . LYS A 1 92 ? -1.929 12.279 -8.120 1.00 88.12 92 LYS A N 1
ATOM 748 C CA . LYS A 1 92 ? -1.986 13.699 -7.769 1.00 88.12 92 LYS A CA 1
ATOM 749 C C . LYS A 1 92 ? -3.200 14.374 -8.420 1.00 88.12 92 LYS A C 1
ATOM 751 O O . LYS A 1 92 ? -3.879 15.147 -7.746 1.00 88.12 92 LYS A O 1
ATOM 756 N N . LEU A 1 93 ? -3.510 14.052 -9.678 1.00 83.38 93 LEU A N 1
ATOM 757 C CA . LEU A 1 93 ? -4.702 14.564 -10.368 1.00 83.38 93 LEU A CA 1
ATOM 758 C C . LEU A 1 93 ? -6.003 14.115 -9.688 1.00 83.38 93 LEU A C 1
ATOM 760 O O . LEU A 1 93 ? -6.904 14.933 -9.520 1.00 83.38 93 LEU A O 1
ATOM 764 N N . PHE A 1 94 ? -6.089 12.861 -9.232 1.00 76.44 94 PHE A N 1
ATOM 765 C CA . PHE A 1 94 ? -7.267 12.366 -8.507 1.00 76.44 94 PHE A CA 1
ATOM 766 C C . PHE A 1 94 ? -7.491 13.076 -7.162 1.00 76.44 94 PHE A C 1
ATOM 768 O O . PHE A 1 94 ? -8.635 13.372 -6.822 1.00 76.44 94 PHE A O 1
ATOM 775 N N . HIS A 1 95 ? -6.429 13.393 -6.414 1.00 68.19 95 HIS A N 1
ATOM 776 C CA . HIS A 1 95 ? -6.557 14.078 -5.120 1.00 68.19 95 HIS A CA 1
ATOM 777 C C . HIS A 1 95 ? -6.794 15.597 -5.245 1.00 68.19 95 HIS A C 1
ATOM 779 O O . HIS A 1 95 ? -7.434 16.174 -4.373 1.00 68.19 95 HIS A O 1
ATOM 785 N N . HIS A 1 96 ? -6.345 16.248 -6.326 1.00 60.94 96 HIS A N 1
ATOM 786 C CA . HIS A 1 96 ? -6.632 17.670 -6.591 1.00 60.94 96 HIS A CA 1
ATOM 787 C C . HIS A 1 96 ? -7.995 17.928 -7.260 1.00 60.94 96 HIS A C 1
ATOM 789 O O . HIS A 1 96 ? -8.401 19.081 -7.376 1.00 60.94 96 HIS A O 1
ATOM 795 N N . ALA A 1 97 ? -8.701 16.888 -7.712 1.00 57.66 97 ALA A N 1
ATOM 796 C CA . ALA A 1 97 ? -10.016 17.015 -8.345 1.00 57.66 97 ALA A CA 1
ATOM 797 C C . ALA A 1 97 ? -11.186 17.136 -7.346 1.00 57.66 97 ALA A C 1
ATOM 799 O O . ALA A 1 97 ? -12.325 17.332 -7.770 1.00 57.66 97 ALA A O 1
ATOM 800 N N . VAL A 1 98 ? -10.928 17.024 -6.038 1.00 48.88 98 VAL A N 1
ATOM 801 C CA . VAL A 1 98 ? -11.918 17.317 -4.993 1.00 48.88 98 VAL A CA 1
ATOM 802 C C . VAL A 1 98 ? -11.932 18.836 -4.776 1.00 48.88 98 VAL A C 1
ATOM 804 O O . VAL A 1 98 ? -10.884 19.382 -4.424 1.00 48.88 98 VAL A O 1
ATOM 807 N N . PRO A 1 99 ? -13.057 19.541 -5.005 1.00 48.75 99 PRO A N 1
ATOM 808 C CA . PRO A 1 99 ? -13.134 20.963 -4.716 1.00 48.75 99 PRO A CA 1
ATOM 809 C C . PRO A 1 99 ? -12.991 21.166 -3.209 1.00 48.75 99 PRO A C 1
ATOM 811 O O . PRO A 1 99 ? -13.646 20.495 -2.412 1.00 48.75 99 PRO A O 1
ATOM 814 N N . ASP A 1 100 ? -12.127 22.097 -2.831 1.00 47.03 100 ASP A N 1
ATOM 815 C CA . ASP A 1 100 ? -12.110 22.666 -1.494 1.00 47.03 100 ASP A CA 1
ATOM 816 C C . ASP A 1 100 ? -13.426 23.435 -1.305 1.00 47.03 100 ASP A C 1
ATOM 818 O O . ASP A 1 100 ? -13.592 24.554 -1.791 1.00 47.03 100 ASP A O 1
ATOM 822 N N . GLU A 1 101 ? -14.415 22.804 -0.672 1.00 50.28 101 GLU A N 1
ATOM 823 C CA . GLU A 1 101 ? -15.677 23.441 -0.290 1.00 50.28 101 GLU A CA 1
ATOM 824 C C . GLU A 1 101 ? -15.427 24.386 0.905 1.00 50.28 101 GLU A C 1
ATOM 826 O O . GLU A 1 101 ? -15.956 24.185 1.999 1.00 50.28 101 GLU A O 1
ATOM 831 N N . ALA A 1 102 ? -14.581 25.405 0.732 1.00 48.25 102 ALA A N 1
ATOM 832 C CA . ALA A 1 102 ? -14.325 26.425 1.743 1.00 48.25 102 ALA A CA 1
ATOM 833 C C . ALA A 1 102 ? -13.823 27.747 1.131 1.00 48.25 102 ALA A C 1
ATOM 835 O O . ALA A 1 102 ? -12.681 28.151 1.302 1.00 48.25 102 ALA A O 1
ATOM 836 N N . GLY A 1 103 ? -14.753 28.494 0.531 1.00 39.22 103 GLY A N 1
ATOM 837 C CA . GLY A 1 103 ? -14.747 29.955 0.639 1.00 39.22 103 GLY A CA 1
ATOM 838 C C . GLY A 1 103 ? -14.180 30.753 -0.537 1.00 39.22 103 GLY A C 1
ATOM 839 O O . GLY A 1 103 ? -12.980 30.829 -0.743 1.00 39.22 103 GLY A O 1
ATOM 840 N N . GLY A 1 104 ? -15.080 31.509 -1.176 1.00 37.97 104 GLY A N 1
ATOM 841 C CA . GLY A 1 104 ? -14.775 32.847 -1.690 1.00 37.97 104 GLY A CA 1
ATOM 842 C C . GLY A 1 104 ? -14.185 32.918 -3.096 1.00 37.97 104 GLY A C 1
ATOM 843 O O . GLY A 1 104 ? -13.004 32.696 -3.297 1.00 37.97 104 GLY A O 1
ATOM 844 N N . GLN A 1 105 ? -15.059 33.288 -4.037 1.00 44.72 105 GLN A N 1
ATOM 845 C CA . GLN A 1 105 ? -14.810 33.961 -5.318 1.00 44.72 105 GLN A CA 1
ATOM 846 C C . GLN A 1 105 ? -13.356 34.385 -5.587 1.00 44.72 105 GLN A C 1
ATOM 848 O O . GLN A 1 105 ? -12.825 35.212 -4.861 1.00 44.72 105 GLN A O 1
ATOM 853 N N . ASP A 1 106 ? -12.797 33.924 -6.709 1.00 36.12 106 ASP A N 1
ATOM 854 C CA . ASP A 1 106 ? -12.368 34.839 -7.768 1.00 36.12 106 ASP A CA 1
ATOM 855 C C . ASP A 1 106 ? -12.266 34.116 -9.118 1.00 36.12 106 ASP A C 1
ATOM 857 O O . ASP A 1 106 ? -11.701 33.035 -9.281 1.00 36.12 106 ASP A O 1
ATOM 861 N N . THR A 1 107 ? -12.921 34.724 -10.097 1.00 50.72 107 THR A N 1
ATOM 862 C CA . THR A 1 107 ? -13.070 34.277 -11.478 1.00 50.72 107 THR A CA 1
ATOM 863 C C . THR A 1 107 ? -11.748 34.314 -12.248 1.00 50.72 107 THR A C 1
ATOM 865 O O . THR A 1 107 ? -10.996 35.276 -12.116 1.00 50.72 107 THR A O 1
ATOM 868 N N . ASN A 1 108 ? -11.600 33.369 -13.190 1.00 43.44 108 ASN A N 1
ATOM 869 C CA . ASN A 1 108 ? -10.876 33.520 -14.468 1.00 43.44 108 ASN A CA 1
ATOM 870 C C . ASN A 1 108 ? -9.500 32.838 -14.659 1.00 43.44 108 ASN A C 1
ATOM 872 O O . ASN A 1 108 ? -8.604 33.456 -15.224 1.00 43.44 108 ASN A O 1
ATOM 876 N N . SER A 1 109 ? -9.355 31.545 -14.319 1.00 45.16 109 SER A N 1
ATOM 877 C CA . SER A 1 109 ? -8.197 30.739 -14.791 1.00 45.16 109 SER A CA 1
ATOM 878 C C . SER A 1 109 ? -8.496 29.272 -15.159 1.00 45.16 109 SER A C 1
ATOM 880 O O . SER A 1 109 ? -7.592 28.528 -15.526 1.00 45.16 109 SER A O 1
ATOM 882 N N . GLN A 1 110 ? -9.751 28.811 -15.097 1.00 44.72 110 GLN A N 1
ATOM 883 C CA . GLN A 1 110 ? -10.063 27.370 -15.136 1.00 44.72 110 GLN A CA 1
ATOM 884 C C . GLN A 1 110 ? -10.219 26.761 -16.549 1.00 44.72 110 GLN A C 1
ATOM 886 O O . GLN A 1 110 ? -10.589 25.599 -16.683 1.00 44.72 110 GLN A O 1
ATOM 891 N N . ALA A 1 111 ? -9.925 27.500 -17.624 1.00 38.59 111 ALA A N 1
ATOM 892 C CA . ALA A 1 111 ? -10.211 27.039 -18.989 1.00 38.59 111 ALA A CA 1
ATOM 893 C C . ALA A 1 111 ? -9.037 26.371 -19.739 1.00 38.59 111 ALA A C 1
AT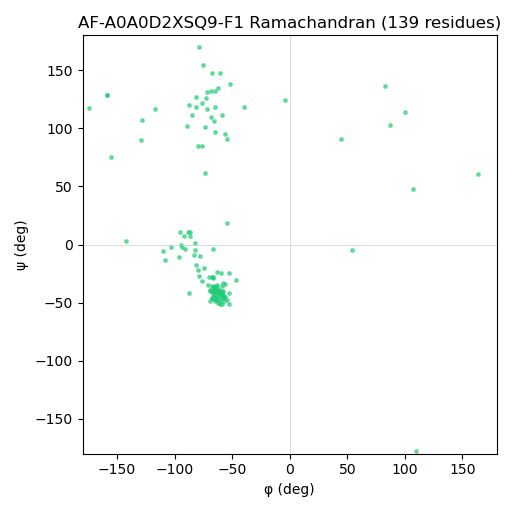OM 895 O O . ALA A 1 111 ? -9.280 25.764 -20.781 1.00 38.59 111 ALA A O 1
ATOM 896 N N . GLU A 1 112 ? -7.790 26.424 -19.250 1.00 41.94 112 GLU A N 1
ATOM 897 C CA . GLU A 1 112 ? -6.625 26.020 -20.072 1.00 41.94 112 GLU A CA 1
ATOM 898 C C . GLU A 1 112 ? -5.902 24.723 -19.671 1.00 41.94 112 GLU A C 1
ATOM 900 O O . GLU A 1 112 ? -5.063 24.245 -20.429 1.00 41.94 112 GLU A O 1
ATOM 905 N N . LEU A 1 113 ? -6.256 24.061 -18.564 1.00 42.94 113 LEU A N 1
ATOM 906 C CA . LEU A 1 113 ? -5.585 22.809 -18.156 1.00 42.94 113 LEU A CA 1
ATOM 907 C C . LEU A 1 113 ? -6.234 21.519 -18.691 1.00 42.94 113 LEU A C 1
ATOM 909 O O . LEU A 1 113 ? -5.684 20.436 -18.518 1.00 42.94 113 LEU A O 1
ATOM 913 N N . ALA A 1 114 ? -7.367 21.612 -19.394 1.00 41.88 114 ALA A N 1
ATOM 914 C CA . ALA A 1 114 ? -8.101 20.446 -19.905 1.00 41.88 114 ALA A CA 1
ATOM 915 C C . ALA A 1 114 ? -7.707 20.013 -21.334 1.00 41.88 114 ALA A C 1
ATOM 917 O O . ALA A 1 114 ? -8.361 19.150 -21.923 1.00 41.88 114 ALA A O 1
ATOM 918 N N . ARG A 1 115 ? -6.659 20.598 -21.931 1.00 54.38 115 ARG A N 1
ATOM 919 C CA . ARG A 1 115 ? -6.217 20.258 -23.294 1.00 54.38 115 ARG A CA 1
ATOM 920 C C . ARG A 1 115 ? -4.725 19.958 -23.338 1.00 54.38 115 ARG A C 1
ATOM 922 O O . ARG A 1 115 ? -3.931 20.841 -23.632 1.00 54.38 115 ARG A O 1
ATOM 929 N N . GLY A 1 116 ? -4.347 18.693 -23.145 1.00 44.56 116 GLY A N 1
ATOM 930 C CA . GLY A 1 116 ? -3.011 18.287 -23.578 1.00 44.56 116 GLY A CA 1
ATOM 931 C C . GLY A 1 116 ? -2.430 16.989 -23.042 1.00 44.56 116 GLY A C 1
ATOM 932 O O . GLY A 1 116 ? -1.323 17.023 -22.521 1.00 44.56 116 GLY A O 1
ATOM 933 N N . ARG A 1 117 ? -3.057 15.833 -23.289 1.00 46.94 117 ARG A N 1
ATOM 934 C CA . ARG A 1 117 ? -2.268 14.659 -23.704 1.00 46.94 117 ARG A CA 1
ATOM 935 C C . ARG A 1 117 ? -3.143 13.637 -24.432 1.00 46.94 117 ARG A C 1
ATOM 937 O O . ARG A 1 117 ? -4.198 13.287 -23.912 1.00 46.94 117 ARG A O 1
ATOM 944 N N . PRO A 1 11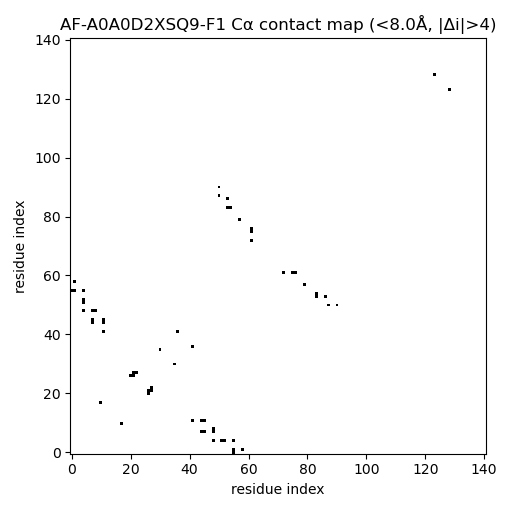8 ? -2.757 13.170 -25.633 1.00 44.28 118 PRO A N 1
ATOM 945 C CA . PRO A 1 118 ? -3.438 12.043 -26.252 1.00 44.28 118 PRO A CA 1
ATOM 946 C C . PRO A 1 118 ? -3.267 10.804 -25.367 1.00 44.28 118 PRO A C 1
ATOM 948 O O . PRO A 1 118 ? -2.156 10.539 -24.903 1.00 44.28 118 PRO A O 1
ATOM 951 N N . ASP A 1 119 ? -4.368 10.075 -25.162 1.00 53.06 119 ASP A N 1
ATOM 952 C CA . ASP A 1 119 ? -4.432 8.749 -24.537 1.00 53.06 119 ASP A CA 1
ATOM 953 C C . ASP A 1 119 ? -3.482 7.810 -25.295 1.00 53.06 119 ASP A C 1
ATOM 955 O O . ASP A 1 119 ? -3.811 7.247 -26.343 1.00 53.06 119 ASP A O 1
ATOM 959 N N . ARG A 1 120 ? -2.229 7.735 -24.836 1.00 54.56 120 ARG A N 1
ATOM 960 C CA . ARG A 1 120 ? -1.226 6.841 -25.403 1.00 54.56 120 ARG A CA 1
ATOM 961 C C . ARG A 1 120 ? -1.500 5.460 -24.841 1.00 54.56 120 ARG A C 1
ATOM 963 O O . ARG A 1 120 ? -0.873 5.063 -23.876 1.00 54.56 120 ARG A O 1
ATOM 970 N N . ASN A 1 121 ? -2.420 4.753 -25.494 1.00 48.56 121 ASN A N 1
ATOM 971 C CA . ASN A 1 121 ? -2.581 3.306 -25.413 1.00 48.56 121 ASN A CA 1
ATOM 972 C C . ASN A 1 121 ? -2.494 2.757 -23.977 1.00 48.56 121 ASN A C 1
ATOM 974 O O . ASN A 1 121 ? -1.445 2.293 -23.539 1.00 48.56 121 ASN A O 1
ATOM 978 N N . ARG A 1 122 ? -3.647 2.666 -23.305 1.00 51.94 122 ARG A N 1
ATOM 979 C CA . ARG A 1 122 ? -3.902 1.870 -22.082 1.00 51.94 122 ARG A CA 1
ATOM 980 C C . ARG A 1 122 ? -3.547 0.369 -22.168 1.00 51.94 122 ARG A C 1
ATOM 982 O O . ARG A 1 122 ? -4.038 -0.439 -21.382 1.00 51.94 122 ARG A O 1
ATOM 989 N N . GLN A 1 123 ? -2.730 -0.058 -23.123 1.00 51.91 123 GLN A N 1
ATOM 990 C CA . GLN A 1 123 ? -2.199 -1.409 -23.167 1.00 51.91 123 GLN A CA 1
ATOM 991 C C . GLN A 1 123 ? -0.897 -1.465 -22.381 1.00 51.91 123 GLN A C 1
ATOM 993 O O . GLN A 1 123 ? 0.166 -1.105 -22.881 1.00 51.91 123 GLN A O 1
ATOM 998 N N . LEU A 1 124 ? -1.002 -2.006 -21.162 1.00 51.28 124 LEU A N 1
ATOM 999 C CA . LEU A 1 124 ? 0.108 -2.665 -20.480 1.00 51.28 124 LEU A CA 1
ATOM 1000 C C . LEU A 1 124 ? 0.897 -3.479 -21.523 1.00 51.28 124 LEU A C 1
ATOM 1002 O O . LEU A 1 124 ? 0.313 -4.373 -22.153 1.00 51.28 124 LEU A O 1
ATOM 1006 N N . PRO A 1 125 ? 2.190 -3.176 -21.753 1.00 50.62 125 PRO A N 1
ATOM 1007 C CA . PRO A 1 125 ? 3.017 -3.958 -22.660 1.00 50.62 125 PRO A CA 1
ATOM 1008 C C . PRO A 1 125 ? 2.924 -5.433 -22.266 1.00 50.62 125 PRO A C 1
ATOM 1010 O O . PRO A 1 125 ? 2.961 -5.734 -21.077 1.00 50.62 125 PRO A O 1
ATOM 1013 N N . ALA A 1 126 ? 2.808 -6.350 -23.234 1.00 51.62 126 ALA A N 1
ATOM 1014 C CA . ALA A 1 126 ? 2.507 -7.769 -22.987 1.00 51.62 126 ALA A CA 1
ATOM 1015 C C . ALA A 1 126 ? 3.349 -8.416 -21.860 1.00 51.62 126 ALA A C 1
ATOM 1017 O O . ALA A 1 126 ? 2.840 -9.238 -21.113 1.00 51.62 126 ALA A O 1
ATOM 1018 N N . ARG A 1 127 ? 4.589 -7.950 -21.660 1.00 56.16 127 ARG A N 1
ATOM 1019 C CA . ARG A 1 127 ? 5.523 -8.335 -20.581 1.00 56.16 127 ARG A CA 1
ATOM 1020 C C . ARG A 1 127 ? 5.136 -7.935 -19.142 1.00 56.16 127 ARG A C 1
ATOM 1022 O O . ARG A 1 127 ? 5.895 -8.213 -18.216 1.00 56.16 127 ARG A O 1
ATOM 1029 N N . PHE A 1 128 ? 4.038 -7.208 -18.954 1.00 50.19 128 PHE A N 1
ATOM 1030 C CA . PHE A 1 128 ? 3.463 -6.862 -17.647 1.00 50.19 128 PHE A CA 1
ATOM 1031 C C . PHE A 1 128 ? 2.234 -7.718 -17.304 1.00 50.19 128 PHE A C 1
ATOM 1033 O O . PHE A 1 128 ? 1.671 -7.559 -16.225 1.00 50.19 128 PHE A O 1
ATOM 1040 N N 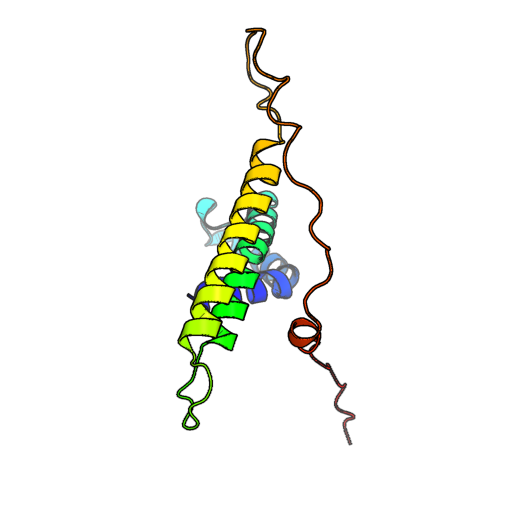. ARG A 1 129 ? 1.800 -8.611 -18.206 1.00 53.00 129 ARG A N 1
ATOM 1041 C CA . ARG A 1 129 ? 0.579 -9.409 -18.032 1.00 53.00 129 ARG A CA 1
ATOM 1042 C C . ARG A 1 129 ? 0.787 -10.651 -17.146 1.00 53.00 129 ARG A C 1
ATOM 1044 O O . ARG A 1 129 ? -0.176 -11.154 -16.588 1.00 53.00 129 ARG A O 1
ATOM 1051 N N . ASP A 1 130 ? 2.032 -11.081 -16.945 1.00 50.81 130 ASP A N 1
ATOM 1052 C CA . ASP A 1 130 ? 2.366 -12.367 -16.309 1.00 50.81 130 ASP A CA 1
ATOM 1053 C C . ASP A 1 130 ? 2.488 -12.318 -14.769 1.00 50.81 130 ASP A C 1
ATOM 1055 O O . ASP A 1 130 ? 2.962 -13.269 -14.154 1.00 50.81 130 ASP A O 1
ATOM 1059 N N . CYS A 1 131 ? 2.082 -11.224 -14.109 1.00 50.38 131 CYS A N 1
ATOM 1060 C CA . CYS A 1 131 ? 2.059 -11.147 -12.638 1.00 50.38 131 CYS A CA 1
ATOM 1061 C C . CYS A 1 131 ? 0.757 -11.684 -12.012 1.00 50.38 131 CYS A C 1
ATOM 1063 O O . CYS A 1 131 ? 0.529 -11.497 -10.814 1.00 50.38 131 CYS A O 1
ATOM 1065 N N . GLU A 1 132 ? -0.097 -12.351 -12.792 1.00 46.09 132 GLU A N 1
ATOM 1066 C CA . GLU A 1 132 ? -1.272 -13.039 -12.266 1.00 46.09 132 GLU A CA 1
ATOM 1067 C C . GLU A 1 132 ? -0.803 -14.205 -11.384 1.00 46.09 132 GLU A C 1
ATOM 1069 O O . GLU A 1 132 ? -0.232 -15.193 -11.838 1.00 46.09 132 GLU A O 1
ATOM 1074 N N . THR A 1 133 ? -0.947 -14.036 -10.070 1.00 51.75 133 THR A N 1
ATOM 1075 C CA . THR A 1 133 ? -0.587 -15.070 -9.103 1.00 51.75 133 THR A CA 1
ATOM 1076 C C . THR A 1 133 ? -1.649 -16.159 -9.187 1.00 51.75 133 THR A C 1
ATOM 1078 O O . THR A 1 133 ? -2.737 -15.995 -8.636 1.00 51.75 133 THR A O 1
ATOM 1081 N N . ASP A 1 134 ? -1.339 -17.262 -9.869 1.00 43.25 134 ASP A N 1
ATOM 1082 C CA . ASP A 1 134 ? -2.122 -18.497 -9.817 1.00 43.25 134 ASP A CA 1
ATOM 1083 C C . ASP A 1 134 ? -2.232 -18.969 -8.358 1.00 43.25 134 ASP A C 1
ATOM 1085 O O . ASP A 1 134 ? -1.362 -19.659 -7.815 1.00 43.25 134 ASP A O 1
ATOM 1089 N N . ILE A 1 135 ? -3.327 -18.604 -7.687 1.00 47.28 135 ILE A N 1
ATOM 1090 C CA . ILE A 1 135 ? -3.734 -19.253 -6.443 1.00 47.28 135 ILE A CA 1
ATOM 1091 C C . ILE A 1 135 ? -4.343 -20.598 -6.836 1.00 47.28 135 ILE A C 1
ATOM 1093 O O . ILE A 1 135 ? -5.555 -20.751 -6.982 1.00 47.28 135 ILE A O 1
ATOM 1097 N N . HIS A 1 136 ? -3.488 -21.603 -7.014 1.00 45.34 136 HIS A N 1
ATOM 1098 C CA . HIS A 1 136 ? -3.949 -22.981 -7.092 1.00 45.34 136 HIS A CA 1
ATOM 1099 C C . HIS A 1 136 ? -4.381 -23.473 -5.699 1.00 45.34 136 HIS A C 1
ATOM 1101 O O . HIS A 1 136 ? -3.580 -23.441 -4.758 1.00 45.34 136 HIS A O 1
ATOM 1107 N N . PRO A 1 137 ? -5.612 -23.995 -5.533 1.00 46.72 137 PRO A N 1
ATOM 1108 C CA . PRO A 1 137 ? -6.005 -24.638 -4.290 1.00 46.72 137 PRO A CA 1
ATOM 1109 C C . PRO A 1 137 ? -5.278 -25.984 -4.173 1.00 46.72 137 PRO A C 1
ATOM 1111 O O . PRO A 1 137 ? -5.488 -26.901 -4.969 1.00 46.72 137 PRO A O 1
ATOM 1114 N N . ARG A 1 138 ? -4.419 -26.122 -3.155 1.0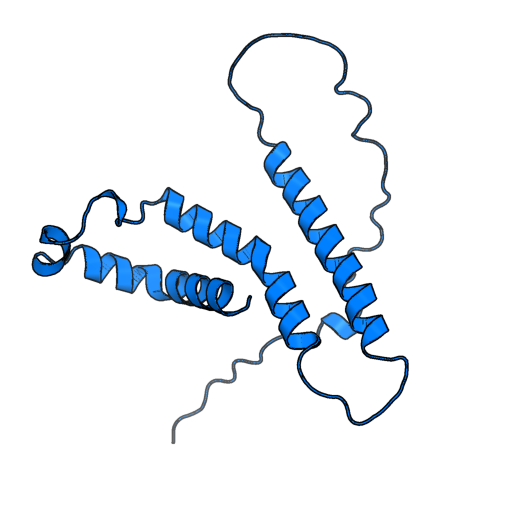0 41.62 138 ARG A N 1
ATOM 1115 C CA . ARG A 1 138 ? -3.848 -27.416 -2.757 1.00 41.62 138 ARG A CA 1
ATOM 1116 C C . ARG A 1 138 ? -4.991 -28.368 -2.386 1.00 41.62 138 ARG A C 1
ATOM 1118 O O . ARG A 1 138 ? -5.640 -28.188 -1.360 1.00 41.62 138 ARG A O 1
ATOM 1125 N N . LYS A 1 139 ? -5.216 -29.403 -3.202 1.00 44.78 139 LYS A N 1
ATOM 1126 C CA . LYS A 1 139 ? -6.005 -30.574 -2.799 1.00 44.78 139 LYS A CA 1
ATOM 1127 C C . LYS A 1 139 ? -5.262 -31.290 -1.674 1.00 44.78 139 LYS A C 1
ATOM 1129 O O . LYS A 1 139 ? -4.143 -31.756 -1.874 1.00 44.78 139 LYS A O 1
ATOM 1134 N N . SER A 1 140 ? -5.898 -31.366 -0.510 1.00 49.19 140 SER A N 1
ATOM 1135 C CA . SER A 1 140 ? -5.470 -32.232 0.584 1.00 49.19 140 SER A CA 1
ATOM 1136 C C . SER A 1 140 ? -5.754 -33.686 0.209 1.00 49.19 140 SER A C 1
ATOM 1138 O O . SER A 1 140 ? -6.868 -34.003 -0.217 1.00 49.19 140 SER A O 1
ATOM 1140 N N . ARG A 1 141 ? -4.759 -34.554 0.377 1.00 48.97 141 ARG A N 1
ATOM 1141 C CA . ARG A 1 141 ? -4.939 -35.999 0.517 1.00 48.97 141 ARG A CA 1
ATOM 1142 C C . ARG A 1 141 ? -4.334 -36.419 1.843 1.00 48.97 141 ARG A C 1
ATOM 1144 O O . ARG A 1 141 ? -3.318 -35.792 2.215 1.00 48.97 141 ARG A O 1
#

Sequence (141 aa):
MDSTYLMISRALVKQGDIRAFLVHPEVEKWLPEADMLKGDDWRLLAEIKLILEPFYLQTMRTQGWGSEGGNGRLWEVMAGMEYLLEHLEDRKLFHHAVPDEAGGQDTNSQAELARGRPDRNRQLPARFRDCETDIHPRKSR

Radius of gyration: 21.8 Å; Cα contacts (8 Å, |Δi|>4): 31; chains: 1; bounding box: 40×71×55 Å

Organism: Fusarium oxysporum (strain Fo5176) (NCBI:txid660025)

Mean predicted aligned error: 15.32 Å

pLDDT: mean 74.47, std 20.75, range [36.12, 97.94]

Secondary structure (DSSP, 8-state):
-HHHHHHHHHHHHTHHHHHHHHTSHHHHTTS-GGGS--HHHHHHHHHHHHHHHHHHHHHHHH-S--SS-SS-HHHHHHHHHHHHHHHHHHHHHHHHTS---------S-TTSTT-----------GGGGGG----------

Solvent-accessible surface area (backbone atoms only — not comparable to full-atom values): 9287 Å² total; per-residue (Å²): 124,55,66,61,48,52,50,47,54,51,46,62,77,37,41,67,60,52,54,59,53,49,71,33,77,79,45,49,77,73,58,56,73,91,74,55,82,47,77,65,51,56,50,49,49,53,52,52,38,64,67,41,45,62,57,45,53,49,48,64,70,68,56,83,82,82,92,73,91,71,90,47,72,63,51,57,50,54,57,43,49,55,52,54,50,52,55,51,52,54,49,51,52,63,67,66,67,58,78,81,93,70,80,81,90,81,90,88,78,89,82,70,83,87,74,84,77,80,87,78,62,96,63,73,58,77,92,68,64,80,76,70,78,82,81,72,81,81,78,85,129

Foldseek 3Di:
DVVLLVVLVVCLVCVVVVVVVCPDPVNVVPDDPVNDQDPVNNVVSVVVNQLCVLVNVLCVVLDDDDPDDDPDSVVSVVVSVVVNVVSVVVVVVVVVPDDPPDDDDDDDDPPPPPDDDPPPDPDDDPVVVPPPPPPDDDDDD